Protein AF-A0A4R5B8Y5-F1 (afdb_monomer_lite)

Foldseek 3Di:
DADPPAAFAPVVQQQQWDWDDDPVDIDIDGDPQCNSRRGHDDDDPPFDADPVRATDDDPPDDDDCVRHNDDDPQLPDPCQVPVPADSQCSNPQWHQDPVRDIDGDPVVVVD

Secondary structure (DSSP, 8-state):
---SSSPBPTTTTTSSEEEEE-SS-EEEEE-GGGTTS-BPPPPPPPPPB-TTSPBPPPTT----HHHH-SPPPGGGSHHHHHS-S-TTTTTSSEEE-TTS-EEE-TTTTT-

Sequence (111 aa):
MMDWDAPSCPSCSGRGRIAYVGRTSWIETSCSDCHGTGNREDPRPGPRYNAGGFRIREEGEDYDEAVHGPRPPLSEHPAVRKSGLCPMCLGSGVVISEKLIEAHCPACTRL

InterPro domains:
  IPR036410 Heat shock protein DnaJ, cysteine-rich domain superfamily [SSF57938] (5-40)

pLDDT: mean 84.55, std 8.15, range [54.0, 93.44]

Organism: NCBI:txid2530368

Radius of gyration: 25.49 Å; chains: 1; bounding box: 58×32×69 Å

Structure (mmCIF, N/CA/C/O backbone):
data_AF-A0A4R5B8Y5-F1
#
_entry.id   AF-A0A4R5B8Y5-F1
#
loop_
_atom_site.group_PDB
_atom_site.id
_atom_site.type_symbol
_atom_site.label_atom_id
_atom_site.label_alt_id
_atom_site.label_comp_id
_atom_site.label_asym_id
_atom_site.label_entity_id
_atom_site.label_seq_id
_atom_site.pdbx_PDB_ins_code
_atom_site.Cartn_x
_atom_site.Cartn_y
_atom_site.Cartn_z
_atom_site.occupancy
_atom_site.B_iso_or_equiv
_atom_site.auth_seq_id
_atom_site.auth_comp_id
_atom_site.auth_asym_id
_atom_site.auth_atom_id
_atom_site.pdbx_PDB_model_num
ATOM 1 N N . MET A 1 1 ? 25.073 6.812 -3.792 1.00 54.44 1 MET A N 1
ATOM 2 C CA . MET A 1 1 ? 26.346 6.328 -3.217 1.00 54.44 1 MET A CA 1
ATOM 3 C C . MET A 1 1 ? 26.606 4.979 -3.858 1.00 54.44 1 MET A C 1
ATOM 5 O O . MET A 1 1 ? 25.682 4.180 -3.871 1.00 54.44 1 MET A O 1
ATOM 9 N N . MET A 1 2 ? 27.759 4.785 -4.501 1.00 56.72 2 MET A N 1
ATOM 10 C CA . MET A 1 2 ? 28.094 3.519 -5.162 1.00 56.72 2 MET A CA 1
ATOM 11 C C . MET A 1 2 ? 28.336 2.457 -4.092 1.00 56.72 2 MET A C 1
ATOM 13 O O . MET A 1 2 ? 29.186 2.655 -3.225 1.00 56.72 2 MET A O 1
ATOM 17 N N . ASP A 1 3 ? 27.564 1.379 -4.137 1.00 67.88 3 ASP A N 1
ATOM 18 C CA . ASP A 1 3 ? 27.870 0.157 -3.400 1.00 67.88 3 ASP A CA 1
ATOM 19 C C . ASP A 1 3 ? 28.916 -0.620 -4.207 1.00 67.88 3 ASP A C 1
ATOM 21 O O . ASP A 1 3 ? 28.654 -0.974 -5.357 1.00 67.88 3 ASP A O 1
ATOM 25 N N . TRP A 1 4 ? 30.110 -0.791 -3.640 1.00 70.75 4 TRP A N 1
ATOM 26 C CA . TRP A 1 4 ? 31.258 -1.406 -4.310 1.00 70.75 4 TRP A CA 1
ATOM 27 C C . TRP A 1 4 ? 31.138 -2.927 -4.439 1.00 70.75 4 TRP A C 1
ATOM 29 O O . TRP A 1 4 ? 31.812 -3.505 -5.291 1.00 70.75 4 TRP A O 1
ATOM 39 N N . ASP A 1 5 ? 30.276 -3.555 -3.635 1.00 75.69 5 ASP A N 1
ATOM 40 C CA . ASP A 1 5 ? 30.062 -5.004 -3.643 1.00 75.69 5 ASP A CA 1
ATOM 41 C C . ASP A 1 5 ? 28.880 -5.415 -4.540 1.00 75.69 5 ASP A C 1
ATOM 43 O O . ASP A 1 5 ? 28.696 -6.596 -4.850 1.00 75.69 5 ASP A O 1
ATOM 47 N N . ALA A 1 6 ? 28.082 -4.448 -5.001 1.00 73.50 6 ALA A N 1
ATOM 48 C CA . ALA A 1 6 ? 26.935 -4.704 -5.859 1.00 73.50 6 ALA A CA 1
ATOM 49 C C . ALA A 1 6 ? 27.357 -4.997 -7.317 1.00 73.50 6 ALA A C 1
ATOM 51 O O . ALA A 1 6 ? 28.259 -4.346 -7.857 1.00 73.50 6 ALA A O 1
ATOM 52 N N . PRO A 1 7 ? 26.685 -5.933 -8.019 1.00 83.44 7 PRO A N 1
ATOM 53 C CA . PRO A 1 7 ? 26.955 -6.195 -9.428 1.00 83.44 7 PRO A CA 1
ATOM 54 C C . PRO A 1 7 ? 26.766 -4.931 -10.269 1.00 83.44 7 PRO A C 1
ATOM 56 O O . PRO A 1 7 ? 25.787 -4.205 -10.105 1.00 83.44 7 PRO A O 1
ATOM 59 N N . SER A 1 8 ? 27.659 -4.681 -11.223 1.00 89.69 8 SER A N 1
ATOM 60 C CA . SER A 1 8 ? 27.538 -3.520 -12.106 1.00 89.69 8 SER A CA 1
ATOM 61 C C . SER A 1 8 ? 26.314 -3.616 -13.025 1.00 89.69 8 SER A C 1
ATOM 63 O O . SER A 1 8 ? 25.982 -4.684 -13.544 1.00 89.69 8 SER A O 1
ATOM 65 N N . CYS A 1 9 ? 25.665 -2.478 -13.283 1.00 88.94 9 CYS A N 1
ATOM 66 C CA . CYS A 1 9 ? 24.579 -2.371 -14.253 1.00 88.94 9 CYS A CA 1
ATOM 67 C C . CYS A 1 9 ? 25.094 -2.768 -15.649 1.00 88.94 9 CYS A C 1
ATOM 69 O O . CYS A 1 9 ? 26.068 -2.166 -16.115 1.00 88.94 9 CYS A O 1
ATOM 71 N N . PRO A 1 10 ? 24.464 -3.733 -16.347 1.00 88.56 10 PRO A N 1
ATOM 72 C CA . PRO A 1 10 ? 24.945 -4.201 -17.646 1.00 88.56 10 PRO A CA 1
ATOM 73 C C . PRO A 1 10 ? 24.859 -3.115 -18.728 1.00 88.56 10 PRO A C 1
ATOM 75 O O . PRO A 1 10 ? 25.748 -3.023 -19.571 1.00 88.56 10 PRO A O 1
ATOM 78 N N . SER A 1 11 ? 23.847 -2.246 -18.663 1.00 89.88 11 SER A N 1
ATOM 79 C CA . SER A 1 11 ? 23.561 -1.235 -19.688 1.00 89.88 11 SER A CA 1
ATOM 80 C C . SER A 1 11 ? 24.559 -0.075 -19.708 1.00 89.88 11 SER A C 1
ATOM 82 O O . SER A 1 11 ? 24.877 0.446 -20.773 1.00 89.88 11 SER A O 1
ATOM 84 N N . CYS A 1 12 ? 25.087 0.326 -18.547 1.00 91.50 12 CYS A N 1
ATOM 85 C CA . CYS A 1 12 ? 26.121 1.368 -18.448 1.00 91.50 12 CYS A CA 1
ATOM 86 C C . CYS A 1 12 ? 27.485 0.843 -17.979 1.00 91.50 12 CYS A C 1
ATOM 88 O O . CYS A 1 12 ? 28.403 1.634 -17.754 1.00 91.50 12 CYS A O 1
ATOM 90 N N . SER A 1 13 ? 27.614 -0.476 -17.804 1.00 90.31 13 SER A N 1
ATOM 91 C CA . SER A 1 13 ? 28.820 -1.157 -17.317 1.00 90.31 13 SER A CA 1
ATOM 92 C C . SER A 1 13 ? 29.388 -0.526 -16.042 1.00 90.31 13 SER A C 1
ATOM 94 O O . SER A 1 13 ? 30.575 -0.214 -15.973 1.00 90.31 13 SER A O 1
ATOM 96 N N . GLY A 1 14 ? 28.533 -0.252 -15.057 1.00 89.94 14 GLY A N 1
ATOM 97 C CA . GLY A 1 14 ? 28.983 0.337 -13.794 1.00 89.94 14 GLY A CA 1
ATOM 98 C C . GLY A 1 14 ? 29.072 1.861 -13.779 1.00 89.94 14 GLY A C 1
ATOM 99 O O . GLY A 1 14 ? 29.254 2.436 -12.720 1.00 89.94 14 GLY A O 1
ATOM 100 N N . ARG A 1 15 ? 28.952 2.565 -14.912 1.00 90.62 15 ARG A N 1
ATOM 101 C CA . ARG A 1 15 ? 29.261 4.010 -14.951 1.00 90.62 15 ARG A CA 1
ATOM 102 C C . ARG A 1 15 ? 28.158 4.916 -14.413 1.00 90.62 15 ARG A C 1
ATOM 104 O O . ARG A 1 15 ? 28.416 6.093 -14.190 1.00 90.62 15 ARG A O 1
ATOM 111 N N . GLY A 1 16 ? 26.924 4.426 -14.329 1.00 90.69 16 GLY A N 1
ATOM 112 C CA . GLY A 1 16 ? 25.742 5.230 -13.999 1.00 90.69 16 GLY A CA 1
ATOM 113 C C . GLY A 1 16 ? 25.338 6.236 -15.084 1.00 90.69 16 GLY A C 1
ATOM 114 O O . GLY A 1 16 ? 24.316 6.899 -14.963 1.00 90.69 16 GLY A O 1
ATOM 115 N N . ARG A 1 17 ? 26.087 6.344 -16.182 1.00 93.00 17 ARG A N 1
ATOM 116 C CA . ARG A 1 17 ? 25.854 7.322 -17.248 1.00 93.00 17 ARG A CA 1
ATOM 117 C C . ARG A 1 17 ? 26.047 6.709 -18.626 1.00 93.00 17 ARG A C 1
ATOM 119 O O . ARG A 1 17 ? 26.858 5.796 -18.792 1.00 93.00 17 ARG A O 1
ATOM 126 N N . ILE A 1 18 ? 25.299 7.212 -19.599 1.00 91.94 18 ILE A N 1
ATOM 127 C CA . ILE A 1 18 ? 25.395 6.841 -21.011 1.00 91.94 18 ILE A CA 1
ATOM 128 C C . ILE A 1 18 ? 25.743 8.106 -21.793 1.00 91.94 18 ILE A C 1
ATOM 130 O O . ILE A 1 18 ? 25.112 9.148 -21.620 1.00 91.94 18 ILE A O 1
ATOM 134 N N . ALA A 1 19 ? 26.768 8.009 -22.639 1.00 91.25 19 ALA A N 1
ATOM 135 C CA . ALA A 1 19 ? 27.188 9.091 -23.515 1.00 91.25 19 ALA A CA 1
ATOM 136 C C . ALA A 1 19 ? 26.690 8.831 -24.940 1.00 91.25 19 ALA A C 1
ATOM 138 O O . ALA A 1 19 ? 26.991 7.794 -25.533 1.00 91.25 19 ALA A O 1
ATOM 139 N N . TYR A 1 20 ? 25.968 9.796 -25.497 1.00 88.50 20 TYR A N 1
ATOM 140 C CA . TYR A 1 20 ? 25.578 9.828 -26.899 1.00 88.50 20 TYR A CA 1
ATOM 141 C C . TYR A 1 20 ? 26.552 10.731 -27.647 1.00 88.50 20 TYR A C 1
ATOM 143 O O . TYR A 1 20 ? 26.626 11.932 -27.382 1.00 88.50 20 TYR A O 1
ATOM 151 N N . VAL A 1 21 ? 27.316 10.149 -28.569 1.00 90.62 21 VAL A N 1
ATOM 152 C CA . VAL A 1 21 ? 28.325 10.871 -29.351 1.00 90.62 21 VAL A CA 1
ATOM 153 C C . VAL A 1 21 ? 27.744 11.219 -30.719 1.00 90.62 21 VAL A C 1
ATOM 155 O O . VAL A 1 21 ? 27.457 10.339 -31.529 1.00 90.62 21 VAL A O 1
ATOM 158 N N . GLY A 1 22 ? 27.555 12.513 -30.965 1.00 86.38 22 GLY A N 1
ATOM 159 C CA . GLY A 1 22 ? 27.227 13.076 -32.270 1.00 86.38 22 GLY A CA 1
ATOM 160 C C . GLY A 1 22 ? 28.482 13.495 -33.042 1.00 86.38 22 GLY A C 1
ATOM 161 O O . GLY A 1 22 ? 29.605 13.389 -32.558 1.00 86.38 22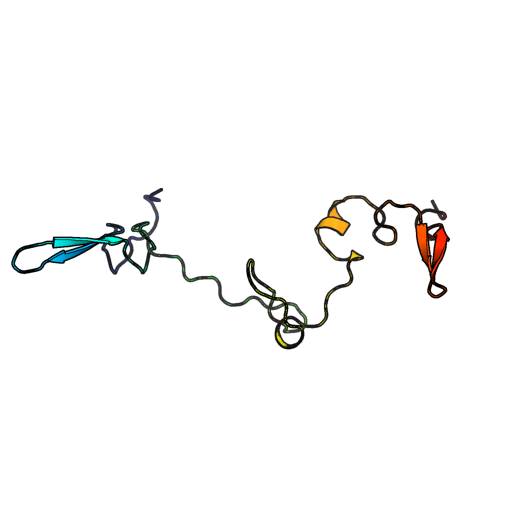 GLY A O 1
ATOM 162 N N . ARG A 1 23 ? 28.302 14.015 -34.264 1.00 86.69 23 ARG A N 1
ATOM 163 C CA . ARG A 1 23 ? 29.427 14.448 -35.122 1.00 86.69 23 ARG A CA 1
ATOM 164 C C . ARG A 1 23 ? 30.207 15.646 -34.565 1.00 86.69 23 ARG A C 1
ATOM 166 O O . ARG A 1 23 ? 31.379 15.796 -34.887 1.00 86.69 23 ARG A O 1
ATOM 173 N N . THR A 1 24 ? 29.556 16.505 -33.782 1.00 91.06 24 THR A N 1
ATOM 174 C CA . THR A 1 24 ? 30.118 17.776 -33.283 1.00 91.06 24 THR A CA 1
ATOM 175 C C . THR A 1 24 ? 29.906 17.993 -31.786 1.00 91.06 24 THR A C 1
ATOM 177 O O . THR A 1 24 ? 30.369 18.991 -31.241 1.00 91.06 24 THR A O 1
ATOM 180 N N . SER A 1 25 ? 29.207 17.085 -31.106 1.00 89.19 25 SER A N 1
ATOM 181 C CA . SER A 1 25 ? 28.895 17.194 -29.684 1.00 89.19 25 SER A CA 1
ATOM 182 C C . SER A 1 25 ? 28.769 15.815 -29.053 1.00 89.19 25 SER A C 1
ATOM 184 O O . SER A 1 25 ? 28.571 14.811 -29.738 1.00 89.19 25 SER A O 1
ATOM 186 N N . TRP A 1 26 ? 28.867 15.774 -27.730 1.00 92.38 26 TRP A N 1
ATOM 187 C CA . TRP A 1 26 ? 28.508 14.607 -26.946 1.00 92.38 26 TRP A CA 1
ATOM 188 C C . TRP A 1 26 ? 27.594 15.049 -25.808 1.00 92.38 26 TRP A C 1
ATOM 190 O O . TRP A 1 26 ? 27.779 16.125 -25.237 1.00 92.38 26 TRP A O 1
ATOM 200 N N . ILE A 1 27 ? 26.573 14.242 -25.535 1.00 91.88 27 ILE A N 1
ATOM 201 C CA . ILE A 1 27 ? 25.631 14.462 -24.440 1.00 91.88 27 ILE A CA 1
ATOM 202 C C . ILE A 1 27 ? 25.743 13.269 -23.515 1.00 91.88 27 ILE A C 1
ATOM 204 O O . ILE A 1 27 ? 25.652 12.122 -23.952 1.00 91.88 27 ILE A O 1
ATOM 208 N N . GLU A 1 28 ? 25.922 13.549 -22.236 1.00 93.44 28 GLU A N 1
ATOM 209 C CA . GLU A 1 28 ? 25.898 12.538 -21.201 1.00 93.44 28 GLU A CA 1
ATOM 210 C C . GLU A 1 28 ? 24.591 12.642 -20.423 1.00 93.44 28 GLU A C 1
ATOM 212 O O . GLU A 1 28 ? 24.171 13.732 -20.040 1.00 93.44 28 GLU A O 1
ATOM 217 N N . THR A 1 29 ? 23.943 11.504 -20.203 1.00 93.19 29 THR A N 1
ATOM 218 C CA . THR A 1 29 ? 22.745 11.416 -19.371 1.00 93.19 29 THR A CA 1
ATOM 219 C C . THR A 1 29 ? 22.877 10.268 -18.386 1.00 93.19 29 THR A C 1
ATOM 221 O O . THR A 1 29 ? 23.625 9.310 -18.617 1.00 93.19 29 THR A O 1
ATOM 224 N N . SER A 1 30 ? 22.150 10.351 -17.278 1.00 92.56 30 SER A N 1
ATOM 225 C CA . SER A 1 30 ? 22.055 9.257 -16.319 1.00 92.56 30 SER A CA 1
ATOM 226 C C . SER A 1 30 ? 21.490 8.008 -16.999 1.00 92.56 30 SER A C 1
ATOM 228 O O . SER A 1 30 ? 20.543 8.077 -17.781 1.00 92.56 30 SER A O 1
ATOM 230 N N . CYS A 1 31 ? 22.078 6.850 -16.706 1.00 89.75 31 CYS A N 1
ATOM 231 C CA . CYS A 1 31 ? 21.583 5.571 -17.199 1.00 89.75 31 CYS A CA 1
ATOM 232 C C . CYS A 1 31 ? 20.193 5.304 -16.608 1.00 89.75 31 CYS A C 1
ATOM 234 O O . CYS A 1 31 ? 20.042 5.301 -15.386 1.00 89.75 31 CYS A O 1
ATOM 236 N N . SER A 1 32 ? 19.204 5.073 -17.475 1.00 87.94 32 SER A N 1
ATOM 237 C CA . SER A 1 32 ? 17.813 4.814 -17.087 1.00 87.94 32 SER A CA 1
ATOM 238 C C . SER A 1 32 ? 17.663 3.569 -16.222 1.00 87.94 32 SER A C 1
ATOM 240 O O . SER A 1 32 ? 16.891 3.590 -15.276 1.00 87.94 32 SER A O 1
ATOM 242 N N . ASP A 1 33 ? 18.426 2.520 -16.522 1.00 86.38 33 ASP A N 1
ATOM 243 C CA . ASP A 1 33 ? 18.218 1.181 -15.955 1.00 86.38 33 ASP A CA 1
ATOM 244 C C . ASP A 1 33 ? 18.774 1.027 -14.538 1.00 86.38 33 ASP A C 1
ATOM 246 O O . ASP A 1 33 ? 18.470 0.060 -13.851 1.00 86.38 33 ASP A O 1
ATOM 250 N N . CYS A 1 34 ? 19.644 1.946 -14.124 1.00 87.25 34 CYS A N 1
ATOM 251 C CA . CYS A 1 34 ? 20.175 2.000 -12.763 1.00 87.25 34 CYS A CA 1
ATOM 252 C C . CYS A 1 34 ? 19.972 3.366 -12.112 1.00 87.25 34 CYS A C 1
ATOM 254 O O . CYS A 1 34 ? 20.627 3.672 -11.116 1.00 87.25 34 CYS A O 1
ATOM 256 N N . HIS A 1 35 ? 19.168 4.232 -12.735 1.00 88.38 35 HIS A N 1
ATOM 257 C CA . HIS A 1 35 ? 18.899 5.599 -12.296 1.00 88.38 35 HIS A CA 1
ATOM 258 C C . HIS A 1 35 ? 20.149 6.378 -11.837 1.00 88.38 35 HIS A C 1
ATOM 260 O O . HIS A 1 35 ? 20.134 7.089 -10.835 1.00 88.38 35 HIS A O 1
ATOM 266 N N . GLY A 1 36 ? 21.267 6.244 -12.561 1.00 87.12 36 GLY A N 1
ATOM 267 C CA . GLY A 1 36 ? 22.506 6.958 -12.231 1.00 87.12 36 GLY A CA 1
ATOM 268 C C . GLY A 1 36 ? 23.429 6.281 -11.214 1.00 87.12 36 GLY A C 1
ATOM 269 O O . GLY A 1 36 ? 24.541 6.758 -11.001 1.00 87.12 36 GLY A O 1
ATOM 270 N N . THR A 1 37 ? 23.011 5.175 -10.596 1.00 86.94 37 THR A N 1
ATOM 271 C CA . THR A 1 37 ? 23.772 4.527 -9.515 1.00 86.94 37 THR A CA 1
ATOM 272 C C . THR A 1 37 ? 24.964 3.715 -10.015 1.00 86.94 37 THR A C 1
ATOM 274 O O . THR A 1 37 ? 25.927 3.535 -9.277 1.00 86.94 37 THR A O 1
ATOM 277 N N . GLY A 1 38 ? 24.911 3.229 -11.259 1.00 87.81 38 GLY A N 1
ATOM 278 C CA . GLY A 1 38 ? 25.918 2.334 -11.834 1.00 87.81 38 GLY A CA 1
ATOM 279 C C . GLY A 1 38 ? 25.773 0.878 -11.399 1.00 87.81 38 GLY A C 1
ATOM 280 O O . GLY A 1 38 ? 26.309 -0.007 -12.061 1.00 87.81 38 GLY A O 1
ATOM 281 N N . ASN A 1 39 ? 24.976 0.600 -10.375 1.00 88.31 39 ASN A N 1
ATOM 282 C CA . ASN A 1 39 ? 24.750 -0.749 -9.880 1.00 88.31 39 ASN A CA 1
ATOM 283 C C . ASN A 1 39 ? 23.540 -1.368 -10.572 1.00 88.31 39 ASN A C 1
ATOM 285 O O . ASN A 1 39 ? 22.616 -0.674 -10.992 1.00 88.31 39 ASN A O 1
ATOM 289 N N . ARG A 1 40 ? 23.565 -2.683 -10.761 1.00 83.88 40 ARG A N 1
ATOM 290 C CA . ARG A 1 40 ? 22.400 -3.425 -11.223 1.00 83.88 40 ARG A CA 1
ATOM 291 C C . ARG A 1 40 ? 21.314 -3.237 -10.173 1.00 83.88 40 ARG A C 1
ATOM 293 O O . ARG A 1 40 ? 21.538 -3.551 -9.009 1.00 83.88 40 ARG A O 1
ATOM 300 N N . GLU A 1 41 ? 20.159 -2.729 -10.587 1.00 70.94 41 GLU A N 1
ATOM 301 C CA . GLU A 1 41 ? 19.005 -2.732 -9.700 1.00 70.94 41 GLU A CA 1
ATOM 302 C C . GLU A 1 41 ? 18.638 -4.176 -9.396 1.00 70.94 41 GLU A C 1
ATOM 304 O O . GLU A 1 41 ? 18.514 -5.013 -10.304 1.00 70.94 41 GLU A O 1
ATOM 309 N N . ASP A 1 42 ? 18.496 -4.472 -8.108 1.00 68.00 42 ASP A N 1
ATOM 310 C CA . ASP A 1 42 ? 17.869 -5.715 -7.714 1.00 68.00 42 ASP A CA 1
ATOM 311 C C . ASP A 1 42 ? 16.485 -5.773 -8.362 1.00 68.00 42 ASP A C 1
ATOM 313 O O . ASP A 1 42 ? 15.787 -4.751 -8.425 1.00 68.00 42 ASP A O 1
ATOM 317 N N . PRO A 1 43 ? 16.072 -6.944 -8.879 1.00 64.88 43 PRO A N 1
ATOM 318 C CA . PRO A 1 43 ? 14.718 -7.106 -9.367 1.00 64.88 43 PRO A CA 1
ATOM 319 C C . PRO A 1 43 ? 13.777 -6.618 -8.275 1.00 64.88 43 PRO A C 1
ATOM 321 O O . PRO A 1 43 ? 13.860 -7.096 -7.139 1.00 64.88 43 PRO A O 1
ATOM 324 N N . ARG A 1 44 ? 12.905 -5.656 -8.605 1.00 65.69 44 ARG A N 1
ATOM 325 C CA . ARG A 1 44 ? 11.893 -5.221 -7.645 1.00 65.69 44 ARG A CA 1
ATOM 326 C C . ARG A 1 44 ? 11.184 -6.474 -7.140 1.00 65.69 44 ARG A C 1
ATOM 328 O O . ARG A 1 44 ? 10.819 -7.317 -7.971 1.00 65.69 44 ARG A O 1
ATOM 335 N N . PRO A 1 45 ? 11.036 -6.635 -5.815 1.00 67.62 45 PRO A N 1
ATOM 336 C CA . PRO A 1 45 ? 10.301 -7.766 -5.292 1.00 67.62 45 PRO A CA 1
ATOM 337 C C . PRO A 1 45 ? 8.935 -7.799 -5.977 1.00 67.62 45 PRO A C 1
ATOM 339 O O . PRO A 1 45 ? 8.298 -6.765 -6.177 1.00 67.62 45 PRO A O 1
ATOM 342 N N . GLY A 1 46 ? 8.533 -8.991 -6.414 1.00 74.00 46 GLY A N 1
ATOM 343 C CA . GLY A 1 46 ? 7.231 -9.170 -7.037 1.00 74.00 46 GLY A CA 1
ATOM 344 C C . GLY A 1 46 ? 6.103 -8.763 -6.083 1.00 74.00 46 GLY A C 1
ATOM 345 O O . GLY A 1 46 ? 6.315 -8.677 -4.868 1.00 74.00 46 GLY A O 1
ATOM 346 N N . PRO A 1 47 ? 4.889 -8.551 -6.614 1.00 80.88 47 PRO A N 1
ATOM 347 C CA . PRO A 1 47 ? 3.745 -8.172 -5.801 1.00 80.88 47 PRO A CA 1
ATOM 348 C C . PRO A 1 47 ? 3.545 -9.177 -4.664 1.00 80.88 47 PRO A C 1
ATOM 350 O O . PRO A 1 47 ? 3.537 -10.393 -4.870 1.00 80.88 47 PRO A O 1
ATOM 353 N N . ARG A 1 48 ? 3.399 -8.659 -3.445 1.00 87.31 48 ARG A N 1
ATOM 354 C CA . ARG A 1 48 ? 3.167 -9.479 -2.251 1.00 87.31 48 ARG A CA 1
ATOM 355 C C . ARG A 1 48 ? 1.670 -9.653 -2.044 1.00 87.31 48 ARG A C 1
ATOM 357 O O . ARG A 1 48 ? 0.910 -8.730 -2.315 1.00 87.31 48 ARG A O 1
ATOM 364 N N . TYR A 1 49 ? 1.250 -10.800 -1.523 1.00 88.69 49 TYR A N 1
ATOM 365 C CA . TYR A 1 49 ? -0.159 -11.100 -1.265 1.00 88.69 49 TYR A CA 1
ATOM 366 C C . TYR A 1 49 ? -0.380 -11.423 0.211 1.00 88.69 49 TYR A C 1
ATOM 368 O O . TYR A 1 49 ? 0.496 -11.983 0.872 1.00 88.69 49 TYR A O 1
ATOM 376 N N . ASN A 1 50 ? -1.542 -11.046 0.739 1.00 85.69 50 ASN A N 1
ATOM 377 C CA . ASN A 1 50 ? -1.962 -11.438 2.078 1.00 85.69 50 ASN A CA 1
ATOM 378 C C . ASN A 1 50 ? -2.560 -12.859 2.071 1.00 85.69 50 ASN A C 1
ATOM 380 O O . ASN A 1 50 ? -2.775 -13.458 1.018 1.00 85.69 50 ASN A O 1
ATOM 384 N N . ALA A 1 51 ? -2.855 -13.402 3.256 1.00 85.94 51 ALA A N 1
ATOM 385 C CA . ALA A 1 51 ? -3.434 -14.743 3.396 1.00 85.94 51 ALA A CA 1
ATOM 386 C C . ALA A 1 51 ? -4.811 -14.904 2.715 1.00 85.94 51 ALA A C 1
ATOM 388 O O . ALA A 1 51 ? -5.226 -16.025 2.444 1.00 85.94 51 ALA A O 1
ATOM 389 N N . GLY A 1 52 ? -5.507 -13.798 2.428 1.00 84.38 52 GLY A N 1
ATOM 390 C CA . GLY A 1 52 ? -6.775 -13.777 1.696 1.00 84.38 52 GLY A CA 1
ATOM 391 C C . GLY A 1 52 ? -6.620 -13.731 0.173 1.00 84.38 52 GLY A C 1
ATOM 392 O O . GLY A 1 52 ? -7.622 -13.627 -0.523 1.00 84.38 52 GLY A O 1
ATOM 393 N N . GLY A 1 53 ? -5.391 -13.783 -0.351 1.00 89.25 53 GLY A N 1
ATOM 394 C CA . GLY A 1 53 ? -5.120 -13.735 -1.790 1.00 89.25 53 GLY A CA 1
ATOM 395 C C . GLY A 1 53 ? -5.179 -12.334 -2.402 1.00 89.25 53 GLY A C 1
ATOM 396 O O . GLY A 1 53 ? -5.067 -12.204 -3.618 1.00 89.25 53 GLY A O 1
ATOM 397 N N . PHE A 1 54 ? -5.312 -11.282 -1.592 1.00 90.00 54 PHE A N 1
ATOM 398 C CA . PHE A 1 54 ? -5.294 -9.903 -2.077 1.00 90.00 54 PHE A CA 1
ATOM 399 C C . PHE A 1 54 ? -3.879 -9.343 -2.100 1.00 90.00 54 PHE A C 1
ATOM 401 O O . PHE A 1 54 ? -3.056 -9.676 -1.241 1.00 90.00 54 PHE A O 1
ATOM 408 N N . ARG A 1 55 ? -3.595 -8.464 -3.063 1.00 89.06 55 ARG A N 1
ATOM 409 C CA . ARG A 1 55 ? -2.285 -7.823 -3.166 1.00 89.06 55 ARG A CA 1
ATOM 410 C C . ARG A 1 55 ? -2.088 -6.876 -1.982 1.00 89.06 55 ARG A C 1
ATOM 412 O O . ARG A 1 55 ? -2.983 -6.126 -1.608 1.00 89.06 55 ARG A O 1
ATOM 419 N N . ILE A 1 56 ? -0.912 -6.909 -1.373 1.00 86.00 56 ILE A N 1
ATOM 420 C CA . ILE A 1 56 ? -0.518 -5.989 -0.309 1.00 86.00 56 ILE A CA 1
ATOM 421 C C . ILE A 1 56 ? -0.125 -4.670 -0.968 1.00 86.00 56 ILE A C 1
ATOM 423 O O . ILE A 1 56 ? 0.721 -4.661 -1.858 1.00 86.00 56 ILE A O 1
ATOM 427 N N . ARG A 1 57 ? -0.728 -3.571 -0.508 1.00 85.69 57 ARG A N 1
ATOM 428 C CA . ARG A 1 57 ? -0.428 -2.220 -0.992 1.00 85.69 57 ARG A CA 1
ATOM 429 C C . ARG A 1 57 ? 1.039 -1.867 -0.745 1.00 85.69 57 ARG A C 1
ATOM 431 O O . ARG A 1 57 ? 1.546 -2.080 0.362 1.00 85.69 57 ARG A O 1
ATOM 438 N N . GLU A 1 58 ? 1.686 -1.282 -1.741 1.00 83.56 58 GLU A N 1
ATOM 439 C CA . GLU A 1 58 ? 3.037 -0.737 -1.629 1.00 83.56 58 GLU A CA 1
ATOM 440 C C . GLU A 1 58 ? 3.017 0.777 -1.367 1.00 83.56 58 GLU A C 1
ATOM 442 O O . GLU A 1 58 ? 1.975 1.442 -1.383 1.00 83.56 58 GLU A O 1
ATOM 447 N N . GLU A 1 59 ? 4.171 1.327 -1.000 1.00 74.06 59 GLU A N 1
ATOM 448 C CA . GLU A 1 59 ? 4.297 2.751 -0.701 1.00 74.06 59 GLU A CA 1
ATOM 449 C C . GLU A 1 59 ? 4.111 3.581 -1.980 1.00 74.06 59 GLU A C 1
ATOM 451 O O . GLU A 1 59 ? 4.725 3.300 -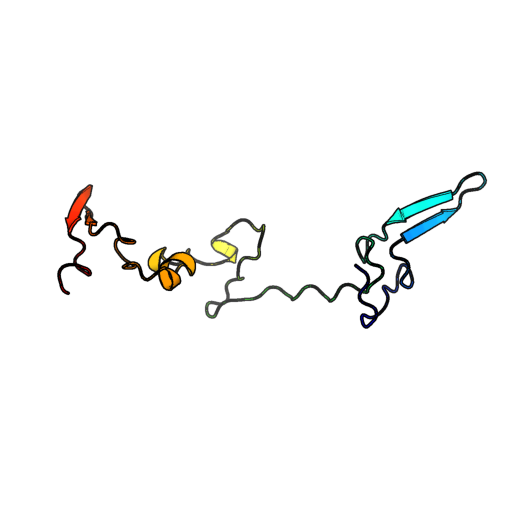3.005 1.00 74.06 59 GLU A O 1
ATOM 456 N N . GLY A 1 60 ? 3.238 4.592 -1.927 1.00 79.12 60 GLY A N 1
ATOM 457 C CA . GLY A 1 60 ? 2.889 5.424 -3.086 1.00 79.12 60 GLY A CA 1
ATOM 458 C C . GLY A 1 60 ? 1.745 4.890 -3.954 1.00 79.12 60 GLY A C 1
ATOM 459 O O . GLY A 1 60 ? 1.326 5.582 -4.875 1.00 79.12 60 GLY A O 1
ATOM 460 N N . GLU A 1 61 ? 1.205 3.706 -3.656 1.00 82.69 61 GLU A N 1
ATOM 461 C CA . GLU A 1 61 ? 0.038 3.177 -4.362 1.00 82.69 61 GLU A CA 1
ATOM 462 C C . GLU A 1 61 ? -1.278 3.613 -3.712 1.00 82.69 61 GLU A C 1
ATOM 464 O O . GLU A 1 61 ? -1.441 3.570 -2.484 1.00 82.69 61 GLU A O 1
ATOM 469 N N . ASP A 1 62 ? -2.248 3.958 -4.556 1.00 85.50 62 ASP A N 1
ATOM 470 C CA . ASP A 1 62 ? -3.621 4.177 -4.127 1.00 85.50 62 ASP A CA 1
ATOM 471 C C . ASP A 1 62 ? -4.279 2.866 -3.696 1.00 85.50 62 ASP A C 1
ATOM 473 O O . ASP A 1 62 ? -4.012 1.775 -4.207 1.00 85.50 62 ASP A O 1
ATOM 477 N N . TYR A 1 63 ? -5.164 2.973 -2.711 1.00 84.38 63 TYR A N 1
ATOM 478 C CA . TYR A 1 63 ? -5.867 1.815 -2.190 1.00 84.38 63 TYR A CA 1
ATOM 479 C C . TYR A 1 63 ? -7.133 1.522 -2.999 1.00 84.38 63 TYR A C 1
ATOM 481 O O . TYR A 1 63 ? -8.093 2.289 -2.951 1.00 84.38 63 TYR A O 1
ATOM 489 N N . ASP A 1 64 ? -7.136 0.367 -3.657 1.00 89.19 64 ASP A N 1
ATOM 490 C CA . ASP A 1 64 ? -8.277 -0.228 -4.362 1.00 89.19 64 ASP A CA 1
ATOM 491 C C . ASP A 1 64 ? -8.761 -1.506 -3.648 1.00 89.19 64 ASP A C 1
ATOM 493 O O . ASP A 1 64 ? -7.988 -2.451 -3.489 1.00 89.19 64 ASP A O 1
ATOM 497 N N . GLU A 1 65 ? -10.029 -1.560 -3.233 1.00 88.38 65 GLU A N 1
ATOM 498 C CA . GLU A 1 65 ? -10.609 -2.731 -2.556 1.00 88.38 65 GLU A CA 1
ATOM 499 C C . GLU A 1 65 ? -10.668 -3.984 -3.443 1.00 88.38 65 GLU A C 1
ATOM 501 O O . GLU A 1 65 ? -10.516 -5.096 -2.937 1.00 88.38 65 GLU A O 1
ATOM 506 N N . ALA A 1 66 ? -10.824 -3.835 -4.763 1.00 88.94 66 ALA A N 1
ATOM 507 C CA . ALA A 1 66 ? -10.855 -4.970 -5.686 1.00 88.94 66 ALA A CA 1
ATOM 508 C C . ALA A 1 66 ? -9.491 -5.675 -5.782 1.00 88.94 66 ALA A C 1
ATOM 510 O O . ALA A 1 66 ? -9.420 -6.877 -6.034 1.00 88.94 66 ALA A O 1
ATOM 511 N N . VAL A 1 67 ? -8.405 -4.931 -5.554 1.00 90.38 67 VAL A N 1
ATOM 512 C CA . VAL A 1 67 ? -7.023 -5.423 -5.643 1.00 90.38 67 VAL A CA 1
ATOM 513 C C . VAL A 1 67 ? -6.471 -5.807 -4.269 1.00 90.38 67 VAL A C 1
ATOM 515 O O . VAL A 1 67 ? -5.781 -6.822 -4.137 1.00 90.38 67 VAL A O 1
ATOM 518 N N . HIS A 1 68 ? -6.769 -5.005 -3.244 1.00 89.06 68 HIS A N 1
ATOM 519 C CA . HIS A 1 68 ? -6.168 -5.105 -1.911 1.00 89.06 68 HIS A CA 1
ATOM 520 C C . HIS A 1 68 ? -7.099 -5.725 -0.856 1.00 89.06 68 HIS A C 1
ATOM 522 O O . HIS A 1 68 ? -6.677 -5.933 0.285 1.00 89.06 68 HIS A O 1
ATOM 528 N N . GLY A 1 69 ? -8.334 -6.069 -1.232 1.00 87.88 69 GLY A N 1
ATOM 529 C CA . GLY A 1 69 ? -9.349 -6.616 -0.334 1.00 87.88 69 GLY A CA 1
ATOM 530 C C . GLY A 1 69 ? -10.034 -5.531 0.498 1.00 87.88 69 GLY A C 1
ATOM 531 O O . GLY A 1 69 ? -9.805 -4.350 0.261 1.00 87.88 69 GLY A O 1
ATOM 532 N N . PRO A 1 70 ? -10.877 -5.899 1.476 1.00 87.81 70 PRO A N 1
ATOM 533 C CA . PRO A 1 70 ? -11.530 -4.935 2.359 1.00 87.81 70 PRO A CA 1
ATOM 534 C C . PRO A 1 70 ? -10.520 -4.215 3.258 1.00 87.81 7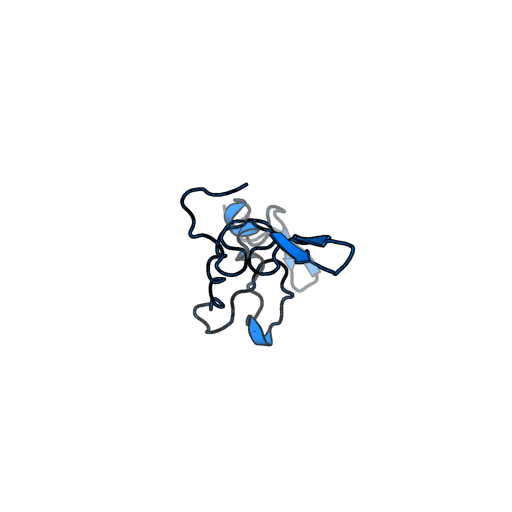0 PRO A C 1
ATOM 536 O O . PRO A 1 70 ? -9.516 -4.800 3.682 1.00 87.81 70 PRO A O 1
ATOM 539 N N . ARG A 1 71 ? -10.803 -2.948 3.596 1.00 83.62 71 ARG A N 1
ATOM 540 C CA . ARG A 1 71 ? -9.945 -2.190 4.516 1.00 83.62 71 ARG A CA 1
ATOM 541 C C . ARG A 1 71 ? -9.945 -2.860 5.886 1.00 83.62 71 ARG A C 1
ATOM 543 O O . ARG A 1 71 ? -11.021 -3.038 6.459 1.00 83.62 71 ARG A O 1
ATOM 550 N N . PRO A 1 72 ? -8.767 -3.192 6.443 1.00 78.25 72 PRO A N 1
ATOM 551 C CA . PRO A 1 72 ? -8.713 -3.668 7.811 1.00 78.25 72 PRO A CA 1
ATOM 552 C C . PRO A 1 72 ? -9.227 -2.567 8.752 1.00 78.25 72 PRO A C 1
ATOM 554 O O . PRO A 1 72 ? -9.041 -1.374 8.471 1.00 78.25 72 PRO A O 1
ATOM 557 N N . PRO A 1 73 ? -9.873 -2.941 9.867 1.00 83.25 73 PRO A N 1
ATOM 558 C CA . PRO A 1 73 ? -10.355 -1.973 10.838 1.00 83.25 73 PRO A CA 1
ATOM 559 C C . PRO A 1 73 ? -9.188 -1.151 11.394 1.00 83.25 73 PRO A C 1
ATOM 561 O O . PRO A 1 73 ? -8.069 -1.643 11.549 1.00 83.25 73 PRO A O 1
ATOM 564 N N . LEU A 1 74 ? -9.451 0.114 11.738 1.00 81.50 74 LEU A N 1
ATOM 565 C CA . LEU A 1 74 ? -8.418 1.047 12.207 1.00 81.50 74 LEU A CA 1
ATOM 566 C C . LEU A 1 74 ? -7.642 0.512 13.425 1.00 81.50 74 LEU A C 1
ATOM 568 O O . LEU A 1 74 ? -6.449 0.773 13.563 1.00 81.50 74 LEU A O 1
ATOM 572 N N . SER A 1 75 ? -8.293 -0.297 14.264 1.00 79.44 75 SER A N 1
ATOM 573 C CA . SER A 1 75 ? -7.694 -0.986 15.413 1.00 79.44 75 SER A CA 1
ATOM 574 C C . SER A 1 75 ? -6.530 -1.914 15.052 1.00 79.44 75 SER A C 1
ATOM 576 O O . SER A 1 75 ? -5.643 -2.142 15.874 1.00 79.44 75 SER A O 1
ATOM 578 N N . GLU A 1 76 ? -6.512 -2.460 13.836 1.00 82.25 76 GLU A N 1
ATOM 579 C CA . GLU A 1 76 ? -5.446 -3.341 13.351 1.00 82.25 76 GLU A CA 1
ATOM 580 C C . GLU A 1 76 ? -4.266 -2.576 12.750 1.00 82.25 76 GLU A C 1
ATOM 582 O O . GLU A 1 76 ? -3.200 -3.158 12.526 1.00 82.25 76 GLU A O 1
ATOM 587 N N . HIS A 1 77 ? -4.418 -1.268 12.528 1.00 82.31 77 HIS A N 1
ATOM 588 C CA . HIS A 1 77 ? -3.375 -0.451 11.934 1.00 82.31 77 HIS A CA 1
ATOM 589 C C . HIS A 1 77 ? -2.100 -0.485 12.802 1.00 82.31 77 HIS A C 1
ATOM 591 O O . HIS A 1 77 ? -2.182 -0.278 14.019 1.00 82.31 77 HIS A O 1
ATOM 597 N N . PRO A 1 78 ? -0.896 -0.692 12.224 1.00 80.38 78 PRO A N 1
ATOM 598 C CA . PRO A 1 78 ? 0.342 -0.812 12.997 1.00 80.38 78 PRO A CA 1
ATOM 599 C C . PRO A 1 78 ? 0.618 0.377 13.920 1.00 80.38 78 PRO A C 1
ATOM 601 O O . PRO A 1 78 ? 1.111 0.179 15.027 1.00 80.38 78 PRO A O 1
ATOM 604 N N . ALA A 1 79 ? 0.268 1.596 13.494 1.00 82.56 79 ALA A N 1
ATOM 605 C CA . ALA A 1 79 ? 0.405 2.790 14.332 1.00 82.56 79 ALA A CA 1
ATOM 606 C C . ALA A 1 79 ? -0.485 2.725 15.584 1.00 82.56 79 ALA A C 1
ATOM 608 O O . ALA A 1 79 ? -0.044 3.116 16.657 1.00 82.56 79 ALA A O 1
ATOM 609 N N . VAL A 1 80 ? -1.697 2.168 15.474 1.00 85.38 80 VAL A N 1
ATOM 610 C CA . VAL A 1 80 ? -2.605 1.983 16.614 1.00 85.38 80 VAL A CA 1
ATOM 611 C C . VAL A 1 80 ? -2.094 0.859 17.509 1.00 85.38 80 VAL A C 1
ATOM 613 O O . VAL A 1 80 ? -1.878 1.082 18.697 1.00 85.38 80 VAL A O 1
ATOM 616 N N . ARG A 1 81 ? -1.784 -0.318 16.947 1.00 83.31 81 ARG A N 1
ATOM 617 C CA . ARG A 1 81 ? -1.292 -1.473 17.723 1.00 83.31 81 ARG A CA 1
ATOM 618 C C . ARG A 1 81 ? -0.007 -1.184 18.503 1.00 83.31 81 ARG A C 1
ATOM 620 O O . ARG A 1 81 ? 0.164 -1.713 19.595 1.00 83.31 81 ARG A O 1
ATOM 627 N N . LYS A 1 82 ? 0.898 -0.370 17.950 1.00 87.31 82 LYS A N 1
ATOM 628 C CA . LYS A 1 82 ? 2.179 -0.014 18.586 1.00 87.31 82 LYS A CA 1
ATOM 629 C C . LYS A 1 82 ? 2.096 1.202 19.511 1.00 87.31 82 LYS A C 1
ATOM 631 O O . LYS A 1 82 ? 3.057 1.465 20.222 1.00 87.31 82 LYS A O 1
ATOM 636 N N . SER A 1 83 ? 0.982 1.934 19.513 1.00 87.75 83 SER A N 1
ATOM 637 C CA . SER A 1 83 ? 0.847 3.162 20.309 1.00 87.75 83 SER A CA 1
ATOM 638 C C . SER A 1 83 ? 0.729 2.918 21.818 1.00 87.75 83 SER A C 1
ATOM 640 O O . SER A 1 83 ? 0.908 3.848 22.595 1.00 87.75 83 SER A O 1
ATOM 642 N N . GLY A 1 84 ? 0.383 1.695 22.243 1.00 86.25 84 GLY A N 1
ATOM 643 C CA . GLY A 1 84 ? 0.024 1.403 23.637 1.00 86.25 84 GLY A CA 1
ATOM 644 C C . GLY A 1 84 ? -1.331 1.984 24.063 1.00 86.25 84 GLY A C 1
ATOM 645 O O . GLY A 1 84 ? -1.757 1.779 25.197 1.00 86.25 84 GLY A O 1
ATOM 646 N N . LEU A 1 85 ? -2.028 2.683 23.162 1.00 88.62 85 LEU A N 1
ATOM 647 C CA . LEU A 1 85 ? -3.360 3.220 23.400 1.00 88.62 85 LEU A CA 1
ATOM 648 C C . LEU A 1 85 ? -4.409 2.114 23.267 1.00 88.62 85 LEU A C 1
ATOM 650 O O . LEU A 1 85 ? -4.234 1.136 22.536 1.00 88.62 85 LEU A O 1
ATOM 654 N N . CYS A 1 86 ? -5.542 2.294 23.949 1.00 88.19 86 CYS A N 1
ATOM 655 C CA . CYS A 1 86 ? -6.688 1.409 23.776 1.00 88.19 86 CYS A CA 1
ATOM 656 C C . CYS A 1 86 ? -7.127 1.423 22.297 1.00 88.19 86 CYS A C 1
ATOM 658 O O . CYS A 1 86 ? -7.448 2.493 21.782 1.00 88.19 86 CYS A O 1
ATOM 660 N N . PRO A 1 87 ? -7.205 0.270 21.608 1.00 87.25 87 PRO A N 1
ATOM 661 C CA . PRO A 1 87 ? -7.504 0.224 20.175 1.00 87.25 87 PRO A CA 1
ATOM 662 C C . PRO A 1 87 ? -8.953 0.607 19.834 1.00 87.25 87 PRO A C 1
ATOM 664 O O . PRO A 1 87 ? -9.253 0.822 18.665 1.00 87.25 87 PRO A O 1
ATOM 667 N N . MET A 1 88 ? -9.843 0.690 20.832 1.00 87.81 88 MET A N 1
ATOM 668 C CA . MET A 1 88 ? -11.237 1.108 20.641 1.00 87.81 88 MET A CA 1
ATOM 669 C C . MET A 1 88 ? -11.430 2.622 20.723 1.00 87.81 88 MET A C 1
ATOM 671 O O . MET A 1 88 ? -12.120 3.189 19.886 1.00 87.81 88 MET A O 1
ATOM 675 N N . CYS A 1 89 ? -10.840 3.282 21.723 1.00 89.88 89 CYS A N 1
ATOM 676 C CA . CYS A 1 89 ? -10.987 4.732 21.909 1.00 89.88 89 CYS A CA 1
ATOM 677 C C . CYS A 1 89 ? -9.762 5.534 21.460 1.00 89.88 89 CYS A C 1
ATOM 679 O O . CYS A 1 89 ? -9.769 6.757 21.529 1.00 89.88 89 CYS A O 1
ATOM 681 N N . LEU A 1 90 ? -8.686 4.859 21.046 1.00 89.12 90 LEU A N 1
ATOM 682 C CA . LEU A 1 90 ? -7.420 5.475 20.645 1.00 89.12 90 LEU A CA 1
ATOM 683 C C . LEU A 1 90 ? -6.862 6.427 21.718 1.00 89.12 90 LEU A C 1
ATOM 685 O O . LEU A 1 90 ? -6.263 7.449 21.408 1.00 89.12 90 LEU A O 1
ATOM 689 N N . GLY A 1 91 ? -7.086 6.095 22.994 1.00 88.06 91 GLY A N 1
ATOM 690 C CA . GLY A 1 91 ? -6.628 6.884 24.139 1.00 88.06 91 GLY A CA 1
ATOM 691 C C . GLY A 1 91 ? -7.567 8.007 24.587 1.00 88.06 91 GLY A C 1
ATOM 692 O O . GLY A 1 91 ? -7.294 8.620 25.612 1.00 88.06 91 GLY A O 1
ATOM 693 N N . SER A 1 92 ? -8.685 8.257 23.897 1.00 89.25 92 SER A N 1
ATOM 694 C CA . SER A 1 92 ? -9.630 9.319 24.285 1.00 89.25 92 SER A CA 1
ATOM 695 C C . SER A 1 92 ? -10.439 8.994 25.549 1.00 89.25 92 SER A C 1
ATOM 697 O O . SER A 1 92 ? -11.004 9.886 26.174 1.00 89.25 92 SER A O 1
ATOM 699 N N . GLY A 1 93 ? -10.550 7.711 25.911 1.00 89.50 93 GLY A N 1
ATOM 700 C CA . GLY A 1 93 ? -11.409 7.244 27.005 1.00 89.50 93 GLY A CA 1
ATOM 701 C C . GLY A 1 93 ? -12.909 7.220 26.674 1.00 89.50 93 GLY A C 1
ATOM 702 O O . GLY A 1 93 ? -13.697 6.736 27.488 1.00 89.50 93 GLY A O 1
ATOM 703 N N . VAL A 1 94 ? -13.307 7.658 25.477 1.00 91.50 94 VAL A N 1
ATOM 704 C CA . VAL A 1 94 ? -14.700 7.706 25.009 1.00 91.50 94 VAL A CA 1
ATOM 705 C C . VAL A 1 94 ? -14.843 7.129 23.599 1.00 91.50 94 VAL A C 1
ATOM 707 O O . VAL A 1 94 ? -13.895 7.088 22.818 1.00 91.50 94 VAL A O 1
ATOM 710 N N . VAL A 1 95 ? -16.034 6.647 23.268 1.00 89.88 95 VAL A N 1
ATOM 711 C CA . VAL A 1 95 ? -16.407 6.148 21.940 1.00 89.88 95 VAL A CA 1
ATOM 712 C C . VAL A 1 95 ? -17.725 6.781 21.516 1.00 89.88 95 VAL A C 1
ATOM 714 O O . VAL A 1 95 ? -18.569 7.092 22.356 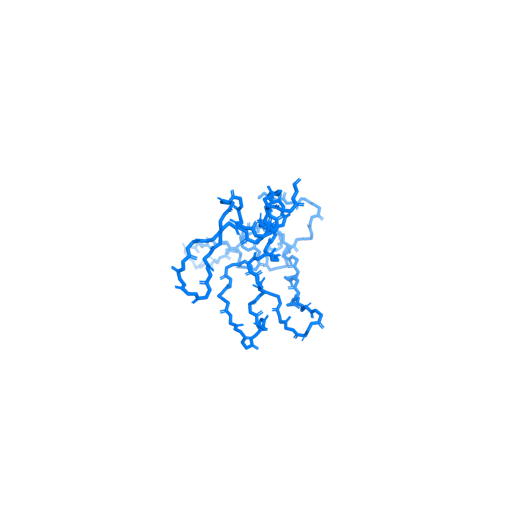1.00 89.88 95 VAL A O 1
ATOM 717 N N . ILE A 1 96 ? -17.922 6.956 20.212 1.00 88.19 96 ILE A N 1
ATOM 718 C CA . ILE A 1 96 ? -19.211 7.393 19.676 1.00 88.19 96 ILE A CA 1
AT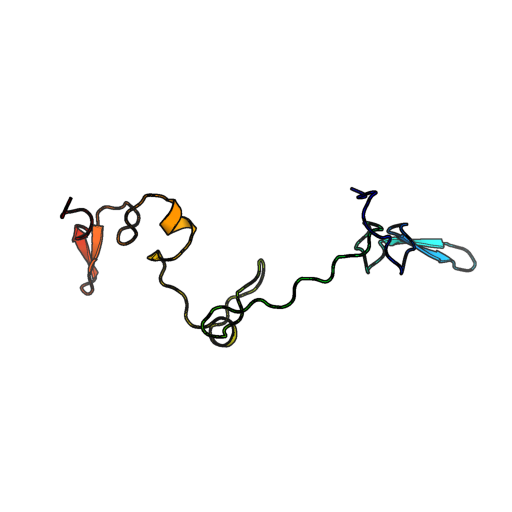OM 719 C C . ILE A 1 96 ? -20.080 6.151 19.485 1.00 88.19 96 ILE A C 1
ATOM 721 O O . ILE A 1 96 ? -19.718 5.232 18.752 1.00 88.19 96 ILE A O 1
ATOM 725 N N . SER A 1 97 ? -21.212 6.105 20.183 1.00 81.69 97 SER A N 1
ATOM 726 C CA . SER A 1 97 ? -22.205 5.037 20.030 1.00 81.69 97 SER A CA 1
ATOM 727 C C . SER A 1 97 ? -22.944 5.134 18.690 1.00 81.69 97 SER A C 1
ATOM 729 O O . SER A 1 97 ? -22.935 6.175 18.037 1.00 81.69 97 SER A O 1
ATOM 731 N N . GLU A 1 98 ? -23.680 4.087 18.310 1.00 82.12 98 GLU A N 1
ATOM 732 C CA . GLU A 1 98 ? -24.539 4.094 17.110 1.00 82.12 98 GLU A CA 1
ATOM 733 C C . GLU A 1 98 ? -25.574 5.232 17.111 1.00 82.12 98 GLU A C 1
ATOM 735 O O . GLU A 1 98 ? -26.028 5.673 16.059 1.00 82.12 98 GLU A O 1
ATOM 740 N N . LYS A 1 99 ? -25.925 5.748 18.296 1.00 87.44 99 LYS A N 1
ATOM 741 C CA . LYS A 1 99 ? -26.827 6.896 18.468 1.00 87.44 99 LYS A CA 1
ATOM 742 C C . LYS A 1 99 ? -26.131 8.249 18.298 1.00 87.44 99 LYS A C 1
ATOM 744 O O . LYS A 1 99 ? -26.756 9.270 18.559 1.00 87.44 99 LYS A O 1
ATOM 749 N N . LEU A 1 100 ? -24.858 8.261 17.900 1.00 83.06 100 LEU A N 1
ATOM 750 C CA . LEU A 1 100 ? -24.015 9.454 17.780 1.00 83.06 100 LEU A CA 1
ATOM 751 C C . LEU A 1 100 ? -23.828 10.211 19.105 1.00 83.06 100 LEU A C 1
ATOM 753 O O . LEU A 1 100 ? -23.642 11.423 19.122 1.00 83.06 100 LEU A O 1
ATOM 757 N N . ILE A 1 101 ? -23.874 9.486 20.224 1.00 87.69 101 ILE A N 1
ATOM 758 C CA . ILE A 1 101 ? -23.645 10.027 21.569 1.00 87.69 101 ILE A CA 1
ATOM 759 C C . ILE A 1 101 ? -22.296 9.515 22.072 1.00 87.69 101 ILE A C 1
ATOM 761 O O . ILE A 1 101 ? -22.011 8.318 21.934 1.00 87.69 101 ILE A O 1
ATOM 765 N N . GLU A 1 102 ? -21.499 10.403 22.668 1.00 89.62 102 GLU A N 1
ATOM 766 C CA . GLU A 1 102 ? -20.273 10.040 23.379 1.00 89.62 102 GLU A CA 1
ATOM 7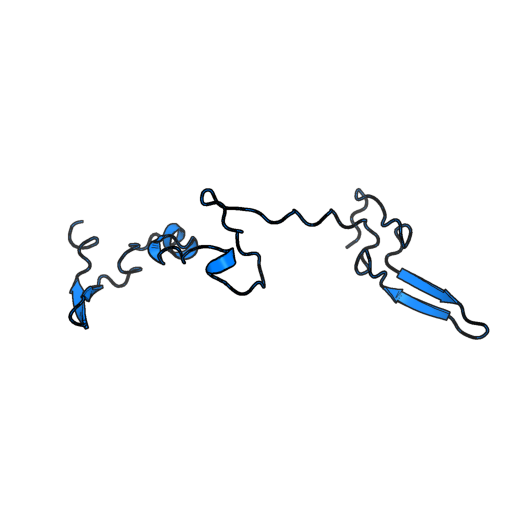67 C C . GLU A 1 102 ? -20.600 9.169 24.596 1.00 89.62 102 GLU A C 1
ATOM 769 O O . GLU A 1 102 ? -21.412 9.522 25.451 1.00 89.62 102 GLU A O 1
ATOM 774 N N . ALA A 1 103 ? -19.957 8.012 24.676 1.00 89.50 103 ALA A N 1
ATOM 775 C CA . ALA A 1 103 ? -20.053 7.096 25.799 1.00 89.50 103 ALA A CA 1
ATOM 776 C C . ALA A 1 103 ? -18.649 6.738 26.286 1.00 89.50 103 ALA A C 1
ATOM 778 O O . ALA A 1 103 ? -17.700 6.711 25.503 1.00 89.50 103 ALA A O 1
ATOM 779 N N . HIS A 1 104 ? -18.502 6.423 27.572 1.00 90.69 104 HIS A N 1
ATOM 780 C CA . HIS A 1 104 ? -17.228 5.925 28.084 1.00 90.69 104 HIS A CA 1
ATOM 781 C C . HIS A 1 104 ? -16.799 4.651 27.353 1.00 90.69 104 HIS A C 1
ATOM 783 O O . HIS A 1 104 ? -17.615 3.770 27.073 1.00 90.69 104 HIS A O 1
ATOM 789 N N . CYS A 1 105 ? -15.505 4.552 27.051 1.00 90.06 105 CYS A N 1
ATOM 790 C CA . CYS A 1 105 ? -14.949 3.393 26.373 1.00 90.06 105 CYS A CA 1
ATOM 791 C C . CYS A 1 105 ? -15.098 2.150 27.264 1.00 90.06 105 CYS A C 1
ATOM 793 O O . CYS A 1 105 ? -14.441 2.074 28.308 1.00 90.06 105 CYS A O 1
ATOM 795 N N . PRO A 1 106 ? -15.871 1.131 26.845 1.00 87.31 106 PRO A N 1
ATOM 796 C CA . PRO A 1 106 ? -16.145 -0.032 27.686 1.00 87.31 106 PRO A CA 1
ATOM 797 C C . PRO A 1 106 ? -14.899 -0.896 27.928 1.00 87.31 106 PRO A C 1
ATOM 799 O O . PRO A 1 106 ? -14.875 -1.680 28.874 1.00 87.31 106 PRO A O 1
ATOM 802 N N . ALA A 1 107 ? -13.864 -0.761 27.090 1.00 88.00 107 ALA A N 1
ATOM 803 C CA . ALA A 1 107 ? -12.578 -1.424 27.292 1.00 88.00 107 ALA A CA 1
ATOM 804 C C . ALA A 1 107 ? -11.716 -0.735 28.364 1.00 88.00 107 ALA A C 1
ATOM 806 O O . ALA A 1 107 ? -10.936 -1.408 29.027 1.00 88.00 107 ALA A O 1
ATOM 807 N N . CYS A 1 108 ? -11.858 0.581 28.550 1.00 88.69 108 CYS A N 1
ATOM 808 C CA . CYS A 1 108 ? -11.096 1.337 29.547 1.00 88.69 108 CYS A CA 1
ATOM 809 C C . CYS A 1 108 ? -11.759 1.317 30.927 1.00 88.69 108 CYS A C 1
ATOM 811 O O . CYS A 1 108 ? -11.059 1.288 31.924 1.00 88.69 108 CYS A O 1
ATOM 813 N N . THR A 1 109 ? -13.092 1.303 31.000 1.00 78.56 109 THR A N 1
ATOM 814 C CA . THR A 1 109 ? -13.838 1.319 32.275 1.00 78.56 109 THR A CA 1
ATOM 815 C C . THR A 1 109 ? -13.914 -0.033 32.989 1.00 78.56 109 THR A C 1
ATOM 817 O O . THR A 1 109 ? -14.533 -0.127 34.044 1.00 78.56 109 THR A O 1
ATOM 820 N N . ARG A 1 110 ? -13.370 -1.102 32.394 1.00 62.34 110 ARG A N 1
ATOM 821 C CA . ARG A 1 110 ? -13.295 -2.444 33.004 1.00 62.34 110 ARG A CA 1
ATOM 822 C C . ARG A 1 110 ? -11.939 -2.742 33.659 1.00 62.34 110 ARG A C 1
ATOM 824 O O . ARG A 1 110 ? -11.779 -3.840 34.188 1.00 62.34 110 ARG A O 1
ATOM 831 N N . LEU A 1 111 ? -10.991 -1.809 33.576 1.00 54.00 111 LEU A N 1
ATOM 832 C CA . LEU A 1 111 ? -9.703 -1.827 34.275 1.00 54.00 111 LEU A CA 1
ATOM 833 C C . LEU A 1 111 ? -9.814 -0.996 35.555 1.00 54.00 111 LEU A C 1
ATOM 835 O O . LEU A 1 111 ? -9.206 -1.422 36.558 1.00 54.00 111 LEU A O 1
#